Protein AF-A0A833LG66-F1 (afdb_monomer_lite)

Sequence (128 aa):
MLVITLGKAGDRFRSSLDRRSAGKLVGIYQAGAGNDVMRLGSERIALADAGPGRDLVVGGPLKDAINGGPGKDRLEGGLGNDGIDALDGVSDLVLCGPDR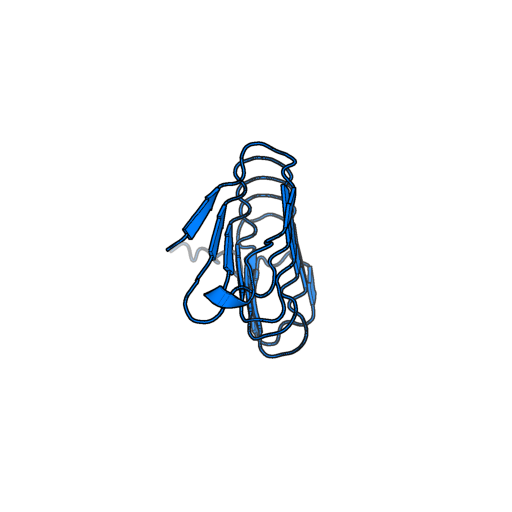DRARVDPKDRVRGCERVVRHRRGRVLSQ

pLDDT: mean 80.03, std 17.74, range [44.41, 97.75]

Radius of gyration: 14.9 Å; chains: 1; bounding box: 44×32×40 Å

Secondary structure (DSSP, 8-state):
-EEEE--SSS-EEE----GGGTTT--EEEE--SSS-EEE--S-S-EEEE--SBS-EEE--SS--EEE--SBS-EEE--SSS-EEEE-SSS--EEE--SSS-EEEE-TT-EEES-SEEEE---------

Structure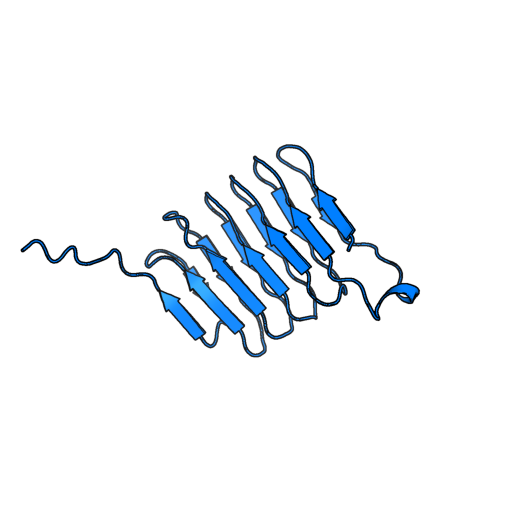 (mmCIF, N/CA/C/O backbone):
data_AF-A0A833LG66-F1
#
_entry.id   AF-A0A833LG66-F1
#
loop_
_atom_site.group_PDB
_atom_site.id
_atom_site.type_symbol
_atom_site.label_atom_id
_atom_site.label_alt_id
_atom_site.label_com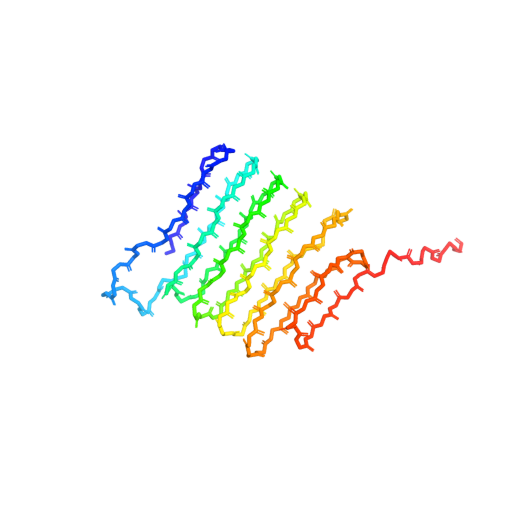p_id
_atom_site.label_asym_id
_atom_site.label_entity_id
_atom_site.label_seq_id
_atom_site.pdbx_PDB_ins_code
_atom_site.Cartn_x
_atom_site.Cartn_y
_atom_site.Cartn_z
_atom_site.occupancy
_atom_site.B_iso_or_equiv
_atom_site.auth_seq_id
_atom_site.auth_comp_id
_atom_site.auth_asym_id
_atom_site.auth_atom_id
_atom_site.pdbx_PDB_model_num
ATOM 1 N N . MET A 1 1 ? 19.730 -6.487 1.562 1.00 51.06 1 MET A N 1
ATOM 2 C CA . MET A 1 1 ? 18.430 -6.007 2.066 1.00 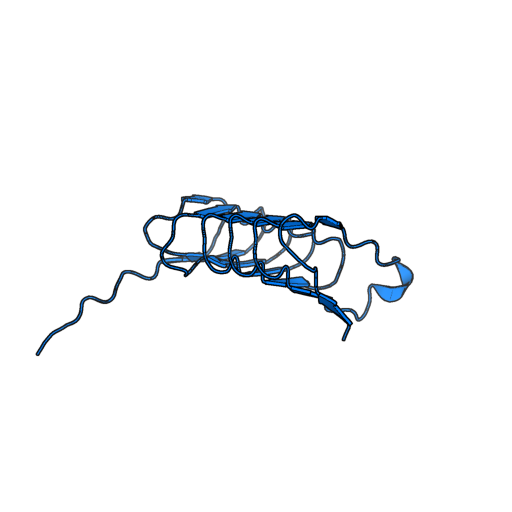51.06 1 MET A CA 1
ATOM 3 C C . MET A 1 1 ? 18.589 -4.518 2.276 1.00 51.06 1 MET A C 1
ATOM 5 O O . MET A 1 1 ? 19.489 -4.147 3.018 1.00 51.06 1 MET A O 1
ATOM 9 N N . LEU A 1 2 ? 17.842 -3.695 1.543 1.00 53.56 2 LEU A N 1
ATOM 10 C CA . LEU A 1 2 ? 17.900 -2.238 1.652 1.00 53.56 2 LEU A CA 1
ATOM 11 C C . LEU A 1 2 ? 16.583 -1.784 2.283 1.00 53.56 2 LEU A C 1
ATOM 13 O O . LEU A 1 2 ? 15.524 -1.998 1.697 1.00 53.56 2 LEU A O 1
ATOM 17 N N . VAL A 1 3 ? 16.659 -1.225 3.489 1.00 56.59 3 VAL A N 1
ATOM 18 C CA . VAL A 1 3 ? 15.516 -0.594 4.156 1.00 56.59 3 VAL A CA 1
ATOM 19 C C . VAL A 1 3 ? 15.638 0.902 3.915 1.00 56.59 3 VAL A C 1
ATOM 21 O O . VAL A 1 3 ? 16.675 1.493 4.214 1.00 56.59 3 VAL A O 1
ATOM 24 N N . ILE A 1 4 ? 14.608 1.493 3.327 1.00 64.06 4 ILE A N 1
ATOM 25 C CA . ILE A 1 4 ? 14.505 2.921 3.068 1.00 64.06 4 ILE A CA 1
ATOM 26 C C . ILE A 1 4 ? 13.445 3.460 4.020 1.00 64.06 4 ILE A C 1
ATOM 28 O O . ILE A 1 4 ? 12.246 3.286 3.814 1.00 64.06 4 ILE A O 1
ATOM 32 N N . THR A 1 5 ? 13.913 4.093 5.087 1.00 62.28 5 THR A N 1
ATOM 33 C CA . THR A 1 5 ? 13.066 4.807 6.040 1.00 62.28 5 THR A CA 1
ATOM 34 C C . THR A 1 5 ? 12.882 6.233 5.536 1.00 62.28 5 THR A C 1
ATOM 36 O O . THR A 1 5 ? 13.864 6.945 5.316 1.00 62.28 5 THR A O 1
ATOM 39 N N . LEU A 1 6 ? 11.635 6.631 5.320 1.00 61.72 6 LEU A N 1
ATOM 40 C CA . LEU A 1 6 ? 11.248 8.020 5.111 1.00 61.72 6 LEU A CA 1
ATOM 41 C C . LEU A 1 6 ? 11.001 8.623 6.501 1.00 61.72 6 LEU A C 1
ATOM 43 O O . LEU A 1 6 ? 10.691 7.908 7.452 1.00 61.72 6 LEU A O 1
ATOM 47 N N . GLY A 1 7 ? 11.327 9.898 6.653 1.00 52.25 7 GLY A N 1
ATOM 48 C CA . GLY A 1 7 ? 11.361 10.614 7.918 1.00 52.25 7 GLY A CA 1
ATOM 49 C C . GLY A 1 7 ? 9.973 11.030 8.407 1.00 52.25 7 GLY A C 1
ATOM 50 O O . GLY A 1 7 ? 9.162 10.196 8.774 1.00 52.25 7 GLY A O 1
ATOM 51 N N . LYS A 1 8 ? 9.749 12.334 8.590 1.00 49.56 8 LYS A N 1
ATOM 52 C CA . LYS A 1 8 ? 8.511 12.865 9.191 1.00 49.56 8 LYS A CA 1
ATOM 53 C C . LYS A 1 8 ? 7.506 13.232 8.099 1.00 49.56 8 LYS A C 1
ATOM 55 O O . LYS A 1 8 ? 7.918 13.680 7.039 1.00 49.56 8 LYS A O 1
ATOM 60 N N . ALA A 1 9 ? 6.226 13.212 8.469 1.00 44.41 9 ALA A N 1
ATOM 61 C CA . ALA A 1 9 ? 5.065 13.798 7.800 1.00 44.41 9 ALA A CA 1
ATOM 62 C C . ALA A 1 9 ? 5.339 14.675 6.564 1.00 44.41 9 ALA A C 1
ATOM 64 O O . ALA A 1 9 ? 5.771 15.827 6.690 1.00 44.41 9 ALA A O 1
ATOM 65 N N . GLY A 1 10 ? 4.940 14.181 5.393 1.00 53.44 10 GLY A N 1
ATOM 66 C CA . GLY A 1 10 ? 4.981 14.917 4.128 1.00 53.44 10 GLY A CA 1
ATOM 67 C C . GLY A 1 10 ? 6.106 14.485 3.193 1.00 53.44 10 GLY A C 1
ATOM 68 O O . GLY A 1 10 ? 6.363 15.174 2.195 1.00 53.44 10 GLY A O 1
ATOM 69 N N . ASP A 1 11 ? 6.764 13.365 3.484 1.00 62.41 11 ASP A N 1
ATOM 70 C CA . ASP A 1 11 ? 7.884 12.893 2.690 1.00 62.41 11 ASP A CA 1
ATOM 71 C C . ASP A 1 11 ? 7.412 12.314 1.351 1.00 62.41 11 ASP A C 1
ATOM 73 O O . ASP A 1 11 ? 6.375 11.657 1.218 1.00 62.41 11 ASP A O 1
ATOM 77 N N . ARG A 1 12 ? 8.184 12.607 0.298 1.00 57.88 12 ARG A N 1
ATOM 78 C CA . ARG A 1 12 ? 7.937 12.107 -1.058 1.00 57.88 12 ARG A CA 1
ATOM 79 C C . ARG A 1 12 ? 9.040 11.149 -1.439 1.00 57.88 12 ARG A C 1
ATOM 81 O O . ARG A 1 12 ? 10.150 11.580 -1.750 1.00 57.88 12 ARG A O 1
ATOM 88 N N . PHE A 1 13 ? 8.711 9.870 -1.519 1.00 64.31 13 PHE A N 1
ATOM 89 C CA . PHE A 1 13 ? 9.648 8.878 -2.012 1.00 64.31 13 PHE A CA 1
ATOM 90 C C . PHE A 1 13 ? 9.371 8.503 -3.466 1.00 64.31 13 PHE A C 1
ATOM 92 O O . PHE A 1 13 ? 8.242 8.197 -3.849 1.00 64.31 13 PHE A O 1
ATOM 99 N N . ARG A 1 14 ? 10.429 8.523 -4.280 1.00 55.66 14 ARG A N 1
ATOM 100 C CA . ARG A 1 14 ? 10.470 7.940 -5.623 1.00 55.66 14 ARG A CA 1
ATOM 101 C C . ARG A 1 14 ? 11.689 7.030 -5.683 1.00 55.66 14 ARG A C 1
ATOM 103 O O . ARG A 1 14 ? 12.812 7.525 -5.606 1.00 55.66 14 ARG A O 1
ATOM 110 N N . SER A 1 15 ? 11.497 5.722 -5.832 1.00 55.09 15 SER A N 1
ATOM 111 C CA . SER A 1 15 ? 12.636 4.820 -6.033 1.00 55.09 15 SER A CA 1
ATOM 112 C C . SER A 1 15 ? 13.325 5.139 -7.364 1.00 55.09 15 SER A C 1
ATOM 114 O O . SER A 1 15 ? 12.689 5.086 -8.416 1.00 55.09 15 SER A O 1
ATOM 116 N N . SER A 1 16 ? 14.622 5.445 -7.315 1.00 50.41 16 SER A N 1
ATOM 117 C CA . SER A 1 16 ? 15.486 5.697 -8.481 1.00 50.41 16 SER A CA 1
ATOM 118 C C . SER A 1 16 ? 16.588 4.632 -8.617 1.00 50.41 16 SER A C 1
ATOM 120 O O . SER A 1 16 ? 17.685 4.938 -9.088 1.00 50.41 16 SER A O 1
ATOM 122 N N . LEU A 1 17 ? 16.359 3.397 -8.155 1.00 53.69 17 LEU A N 1
ATOM 123 C CA . LEU A 1 17 ? 17.408 2.381 -8.211 1.00 53.69 17 LEU A CA 1
ATOM 124 C C . LEU A 1 17 ? 17.752 2.029 -9.670 1.00 53.69 17 LEU A C 1
ATOM 126 O O . LEU A 1 17 ? 16.882 1.781 -10.506 1.00 53.69 17 LEU A O 1
ATOM 130 N N . ASP A 1 18 ? 19.050 2.058 -9.970 1.00 46.53 18 ASP A N 1
ATOM 131 C CA . ASP A 1 18 ? 19.603 1.855 -11.306 1.00 46.53 18 ASP A CA 1
ATOM 132 C C . ASP A 1 18 ? 19.366 0.417 -11.806 1.00 46.53 18 ASP A C 1
ATOM 134 O O . ASP A 1 18 ? 19.553 -0.563 -11.073 1.00 46.53 18 ASP A O 1
ATOM 138 N N . ARG A 1 19 ? 19.013 0.284 -13.093 1.00 51.28 19 ARG A N 1
ATOM 139 C CA . ARG A 1 19 ? 18.614 -0.971 -13.773 1.00 51.28 19 ARG A CA 1
ATOM 140 C C . ARG A 1 19 ? 19.646 -2.103 -13.661 1.00 51.28 19 ARG A C 1
ATOM 142 O O . ARG A 1 19 ? 19.327 -3.254 -13.945 1.00 51.28 19 ARG A O 1
ATOM 149 N N . ARG A 1 20 ? 20.878 -1.801 -13.242 1.00 49.03 20 ARG A N 1
ATOM 150 C CA . ARG A 1 20 ? 21.980 -2.759 -13.062 1.00 49.03 20 ARG A CA 1
ATOM 151 C C . ARG A 1 20 ? 21.857 -3.631 -11.804 1.00 49.03 20 ARG A C 1
ATOM 153 O O . ARG A 1 20 ? 22.524 -4.658 -11.735 1.00 49.03 20 ARG A O 1
ATOM 160 N N . SER A 1 21 ? 20.985 -3.279 -10.854 1.00 51.66 21 SER A N 1
ATOM 161 C CA . SER A 1 21 ? 20.768 -4.052 -9.611 1.00 51.66 21 SER A CA 1
ATOM 162 C C . SER A 1 21 ? 19.449 -4.847 -9.584 1.00 51.66 21 SER A C 1
ATOM 164 O O . SER A 1 21 ? 19.147 -5.522 -8.596 1.00 51.66 21 SER A O 1
ATOM 166 N N . ALA A 1 22 ? 18.695 -4.830 -10.691 1.00 48.97 22 ALA A N 1
ATOM 167 C CA . ALA A 1 22 ? 17.319 -5.329 -10.840 1.00 48.97 22 ALA A CA 1
ATOM 168 C C . ALA A 1 22 ? 17.113 -6.851 -10.631 1.00 48.97 22 ALA A C 1
ATOM 170 O O . ALA A 1 22 ? 16.007 -7.367 -10.778 1.00 48.97 22 ALA A O 1
ATOM 171 N N . GLY A 1 23 ? 18.161 -7.600 -10.278 1.00 45.72 23 GLY A N 1
ATOM 172 C CA . GLY A 1 23 ? 18.095 -9.050 -10.085 1.00 45.72 23 GLY A CA 1
ATOM 173 C C . GLY A 1 23 ? 17.872 -9.525 -8.644 1.00 45.72 23 GLY A C 1
ATOM 174 O O . GLY A 1 23 ? 17.555 -10.702 -8.453 1.00 45.72 23 GLY A O 1
ATOM 175 N N . LYS A 1 24 ? 18.066 -8.679 -7.616 1.00 52.28 24 LYS A N 1
ATOM 176 C CA . LYS A 1 24 ? 18.159 -9.174 -6.221 1.00 52.28 24 LYS A CA 1
ATOM 177 C C . LYS A 1 24 ? 17.643 -8.242 -5.115 1.00 52.28 24 LYS A C 1
ATOM 179 O O . LYS A 1 24 ? 17.733 -8.620 -3.947 1.00 52.28 24 LYS A O 1
ATOM 184 N N . LEU A 1 25 ? 17.117 -7.059 -5.423 1.00 53.31 25 LEU A N 1
ATOM 185 C CA . LEU A 1 25 ? 16.677 -6.121 -4.387 1.00 53.31 25 LEU A CA 1
ATOM 186 C C . LEU A 1 25 ? 15.168 -6.214 -4.139 1.00 53.31 25 LEU A C 1
ATOM 188 O O . LEU A 1 25 ? 14.360 -5.958 -5.021 1.00 53.31 25 LEU A O 1
ATOM 192 N N . VAL A 1 26 ? 14.843 -6.638 -2.915 1.00 66.31 26 VAL A N 1
ATOM 193 C CA . VAL A 1 26 ? 13.567 -6.388 -2.236 1.00 66.31 26 VAL A CA 1
ATOM 194 C C . VAL A 1 26 ? 13.773 -5.079 -1.477 1.00 66.31 26 VAL A C 1
ATOM 196 O O . VAL A 1 26 ? 14.659 -5.013 -0.614 1.00 66.31 26 VAL A O 1
ATOM 199 N N . GLY A 1 27 ? 13.029 -4.038 -1.845 1.00 68.31 27 GLY A N 1
ATOM 200 C CA . GLY A 1 27 ? 13.013 -2.765 -1.125 1.00 68.31 27 GLY A CA 1
ATOM 201 C C . GLY A 1 27 ? 12.007 -2.835 0.019 1.00 68.31 27 GLY A C 1
ATOM 202 O O . GLY A 1 27 ? 10.885 -3.289 -0.185 1.00 68.31 27 GLY A O 1
ATOM 203 N N . ILE A 1 28 ? 12.401 -2.424 1.222 1.00 76.25 28 ILE A N 1
ATOM 204 C CA . ILE A 1 28 ? 11.462 -2.220 2.333 1.00 76.25 28 ILE A CA 1
ATOM 205 C C . ILE A 1 28 ? 11.347 -0.714 2.550 1.00 76.25 28 ILE A C 1
ATOM 207 O O . ILE A 1 28 ? 12.363 -0.064 2.787 1.00 76.25 28 ILE A O 1
ATOM 211 N N . TYR A 1 29 ? 10.137 -0.178 2.462 1.00 81.31 29 TYR A N 1
ATOM 212 C CA . TYR A 1 29 ? 9.814 1.238 2.585 1.00 81.31 29 TYR A CA 1
ATOM 213 C C . TYR A 1 29 ? 8.964 1.459 3.828 1.00 81.31 29 TYR A C 1
ATOM 215 O O . TYR A 1 29 ? 7.993 0.736 4.038 1.00 81.31 29 TYR A O 1
ATOM 223 N N . GLN A 1 30 ? 9.332 2.441 4.645 1.00 85.00 30 GLN A N 1
ATOM 224 C CA . GLN A 1 30 ? 8.584 2.808 5.849 1.00 85.00 30 GLN A CA 1
ATOM 225 C C . GLN A 1 30 ? 8.438 4.324 5.896 1.00 85.00 30 GLN A C 1
ATOM 227 O O . GLN A 1 30 ? 9.466 4.998 5.935 1.00 85.00 30 GLN A O 1
ATOM 232 N N . ALA A 1 31 ? 7.211 4.852 5.859 1.00 77.81 31 ALA A N 1
ATOM 233 C CA . ALA A 1 31 ? 7.001 6.296 5.741 1.00 77.81 31 ALA A CA 1
ATOM 234 C C . ALA A 1 31 ? 7.058 7.068 7.070 1.00 77.81 31 ALA A C 1
ATOM 236 O O . ALA A 1 31 ? 7.438 8.233 7.073 1.00 77.81 31 ALA A O 1
ATOM 237 N N . GLY A 1 32 ? 6.804 6.402 8.200 1.00 80.44 32 GLY A N 1
ATOM 238 C CA . GLY A 1 32 ? 6.796 7.055 9.508 1.00 80.44 32 GLY A CA 1
ATOM 239 C C . GLY A 1 32 ? 5.414 7.609 9.842 1.00 80.44 32 GLY A C 1
ATOM 240 O O . GLY A 1 32 ? 4.420 7.024 9.450 1.00 80.44 32 GLY A O 1
ATOM 241 N N . ALA A 1 33 ? 5.338 8.663 10.656 1.00 86.38 33 ALA A N 1
ATOM 242 C CA . ALA A 1 33 ? 4.062 9.284 11.013 1.00 86.38 33 ALA A CA 1
ATOM 243 C C . ALA A 1 33 ? 3.812 10.546 10.187 1.00 86.38 33 ALA A C 1
ATOM 245 O O . ALA A 1 33 ? 4.706 11.392 10.079 1.00 86.38 33 ALA A O 1
ATOM 246 N N . GLY A 1 34 ? 2.564 10.743 9.774 1.00 87.50 34 GLY A N 1
ATOM 247 C CA . GLY A 1 34 ? 2.095 11.894 9.023 1.00 87.50 34 GLY A CA 1
ATOM 248 C C . GLY A 1 34 ? 1.477 11.508 7.689 1.00 87.50 34 GLY A C 1
ATOM 249 O O . GLY A 1 34 ? 1.192 10.356 7.446 1.00 87.50 34 GLY A O 1
ATOM 250 N N . ASN A 1 35 ? 1.192 12.504 6.851 1.00 90.75 35 ASN A N 1
ATOM 251 C CA . ASN A 1 35 ? 0.574 12.261 5.549 1.00 90.75 35 ASN A CA 1
ATOM 252 C C . ASN A 1 35 ? 1.668 12.149 4.491 1.00 90.75 35 ASN A C 1
ATOM 254 O O . ASN A 1 35 ? 2.200 13.177 4.054 1.00 90.75 35 ASN A O 1
ATOM 258 N N . ASP A 1 36 ? 1.982 10.940 4.065 1.00 87.50 36 ASP A N 1
ATOM 259 C CA . ASP A 1 36 ? 3.131 10.648 3.228 1.00 87.50 36 ASP A CA 1
ATOM 260 C C . ASP A 1 36 ? 2.737 10.223 1.808 1.00 87.50 36 ASP A C 1
ATOM 262 O O . ASP A 1 36 ? 1.598 9.863 1.491 1.00 87.50 36 ASP A O 1
ATOM 266 N N . VAL A 1 37 ? 3.693 10.347 0.882 1.00 87.88 37 VAL A N 1
ATOM 267 C CA . VAL A 1 37 ? 3.508 9.951 -0.518 1.00 87.88 37 VAL A CA 1
ATOM 268 C C . VAL A 1 37 ? 4.610 8.987 -0.927 1.00 87.88 37 VAL A C 1
ATOM 270 O O . VAL A 1 37 ? 5.751 9.385 -1.188 1.00 87.88 37 VAL A O 1
ATOM 273 N N . MET A 1 38 ? 4.240 7.721 -1.092 1.00 84.88 38 MET A N 1
ATOM 274 C CA . MET A 1 38 ? 5.125 6.666 -1.564 1.00 84.88 38 MET A CA 1
ATOM 275 C C . MET A 1 38 ? 4.821 6.307 -3.015 1.00 84.88 38 MET A C 1
ATOM 277 O O . MET A 1 38 ? 3.702 5.944 -3.366 1.00 84.88 38 MET A O 1
ATOM 281 N N . ARG A 1 39 ? 5.839 6.407 -3.877 1.00 85.00 39 ARG A N 1
ATOM 282 C CA . ARG A 1 39 ? 5.806 5.871 -5.241 1.00 85.00 39 ARG A CA 1
ATOM 283 C C . ARG A 1 39 ? 6.893 4.820 -5.399 1.00 85.00 39 ARG A C 1
ATOM 285 O O . ARG A 1 39 ? 8.081 5.154 -5.479 1.00 85.00 39 ARG A O 1
ATOM 292 N N . LEU A 1 40 ? 6.461 3.569 -5.432 1.00 78.06 40 LEU A N 1
ATOM 293 C CA . LEU A 1 40 ? 7.305 2.405 -5.647 1.00 78.06 40 LEU A CA 1
ATOM 294 C C . LEU A 1 40 ? 7.547 2.274 -7.159 1.00 78.06 40 LEU A C 1
ATOM 296 O O . LEU A 1 40 ? 6.683 2.574 -7.979 1.00 78.06 40 LEU A O 1
ATOM 300 N N . GLY A 1 41 ? 8.774 1.947 -7.544 1.00 71.56 41 GLY A N 1
ATOM 301 C CA . GLY A 1 41 ? 9.192 1.823 -8.939 1.00 71.56 41 GLY A CA 1
ATOM 302 C C . GLY A 1 41 ? 9.438 0.370 -9.319 1.00 71.56 41 GLY A C 1
ATOM 303 O O . GLY A 1 41 ? 8.860 -0.547 -8.758 1.00 71.56 41 GLY A O 1
ATOM 304 N N . SER A 1 42 ? 10.328 0.147 -10.280 1.00 64.00 42 SER A N 1
ATOM 305 C CA . SER A 1 42 ? 10.643 -1.168 -10.858 1.00 64.00 42 SER A CA 1
ATOM 306 C C . SER A 1 42 ? 11.475 -2.108 -9.959 1.00 64.00 42 SER A C 1
ATOM 308 O O . SER A 1 42 ? 12.163 -2.990 -10.475 1.00 64.00 42 SER A O 1
ATOM 310 N N . GLU A 1 43 ? 11.429 -1.938 -8.635 1.00 63.47 43 GLU A N 1
ATOM 311 C CA . GLU A 1 43 ? 12.072 -2.863 -7.695 1.00 63.47 43 GLU A CA 1
ATOM 312 C C . GLU A 1 43 ? 11.315 -4.188 -7.631 1.00 63.47 43 GLU A C 1
ATOM 314 O O . GLU A 1 43 ? 10.090 -4.242 -7.726 1.00 63.47 43 GLU A O 1
ATOM 319 N N . ARG A 1 44 ? 12.047 -5.291 -7.461 1.00 62.84 44 ARG A N 1
ATOM 320 C CA . ARG A 1 44 ? 11.470 -6.635 -7.446 1.00 62.84 44 ARG A CA 1
ATOM 321 C C . ARG A 1 44 ? 10.844 -6.892 -6.073 1.00 62.84 44 ARG A C 1
ATOM 323 O O . ARG A 1 44 ? 11.459 -7.524 -5.219 1.00 62.84 44 ARG A O 1
ATOM 330 N N . ILE A 1 45 ? 9.601 -6.441 -5.924 1.00 59.69 45 ILE A N 1
ATOM 331 C CA . ILE A 1 45 ? 8.762 -6.484 -4.721 1.00 59.69 45 ILE A CA 1
ATOM 332 C C . ILE A 1 45 ? 9.194 -5.461 -3.673 1.00 59.69 45 ILE A C 1
ATOM 334 O O . ILE A 1 45 ? 10.207 -5.625 -2.987 1.00 59.69 45 ILE A O 1
ATOM 338 N N . ALA A 1 46 ? 8.383 -4.416 -3.542 1.00 63.72 46 ALA A N 1
ATOM 339 C CA . ALA A 1 46 ? 8.487 -3.420 -2.498 1.00 63.72 46 ALA A CA 1
ATOM 340 C C . ALA A 1 46 ? 7.522 -3.779 -1.355 1.00 63.72 46 ALA A C 1
ATOM 342 O O . ALA A 1 46 ? 6.309 -3.829 -1.554 1.00 63.72 46 ALA A O 1
ATOM 343 N N . LEU A 1 47 ? 8.048 -4.055 -0.158 1.00 74.12 47 LEU A N 1
ATOM 344 C CA . LEU A 1 47 ? 7.222 -4.006 1.050 1.00 74.12 47 LEU A CA 1
ATOM 345 C C . LEU A 1 47 ? 7.112 -2.537 1.435 1.00 74.12 47 LEU A C 1
ATOM 347 O O . LEU A 1 47 ? 8.133 -1.932 1.746 1.00 74.12 47 LEU A O 1
ATOM 351 N N . ALA A 1 48 ? 5.917 -1.965 1.389 1.00 85.19 48 ALA A N 1
ATOM 352 C CA . ALA A 1 48 ? 5.667 -0.586 1.780 1.00 85.19 48 ALA A CA 1
ATOM 353 C C . ALA A 1 48 ? 4.759 -0.543 3.005 1.00 85.19 48 ALA A C 1
ATOM 355 O O . ALA A 1 48 ? 3.695 -1.154 3.003 1.00 85.19 48 ALA A O 1
ATOM 356 N N . ASP A 1 49 ? 5.187 0.181 4.031 1.00 87.94 49 ASP A N 1
ATOM 357 C CA . ASP A 1 49 ? 4.409 0.489 5.226 1.00 87.94 49 ASP A CA 1
ATOM 358 C C . ASP A 1 49 ? 4.295 2.008 5.343 1.00 87.94 49 ASP A C 1
ATOM 360 O O . ASP A 1 49 ? 5.309 2.695 5.511 1.00 87.94 49 ASP A O 1
ATOM 364 N N . ALA A 1 50 ? 3.085 2.540 5.174 1.00 87.56 50 ALA A N 1
ATOM 365 C CA . ALA A 1 50 ? 2.883 3.984 5.208 1.00 87.56 50 ALA A CA 1
ATOM 366 C C . ALA A 1 50 ? 2.835 4.548 6.631 1.00 87.56 50 ALA A C 1
ATOM 368 O O . ALA A 1 50 ? 3.020 5.743 6.807 1.00 87.56 50 ALA A O 1
ATOM 369 N N . GLY A 1 51 ? 2.733 3.698 7.657 1.00 89.00 51 GLY A N 1
ATOM 370 C CA . GLY A 1 51 ? 2.606 4.174 9.028 1.00 89.00 51 GLY A CA 1
ATOM 371 C C . GLY A 1 51 ? 1.316 4.978 9.238 1.00 89.00 51 GLY A C 1
ATOM 372 O O . GLY A 1 51 ? 0.343 4.761 8.529 1.00 89.00 51 GLY A O 1
ATOM 373 N N . PRO A 1 52 ? 1.225 5.793 10.304 1.00 90.50 52 PRO A N 1
ATOM 374 C CA . PRO A 1 52 ? -0.011 6.502 10.599 1.00 90.50 52 PRO A CA 1
ATOM 375 C C . PRO A 1 52 ? -0.155 7.828 9.847 1.00 90.50 52 PRO A C 1
ATOM 377 O O . PRO A 1 52 ? 0.661 8.727 10.049 1.00 90.50 52 PRO A O 1
ATOM 380 N N . GLY A 1 53 ? -1.294 8.038 9.191 1.00 92.19 53 GLY A N 1
ATOM 381 C CA . GLY A 1 53 ? -1.708 9.325 8.646 1.00 92.19 53 GLY A CA 1
ATOM 382 C C . GLY A 1 53 ? -2.696 9.213 7.492 1.00 92.19 53 GLY A C 1
ATOM 383 O O . GLY A 1 53 ? -3.576 8.369 7.472 1.00 92.19 53 GLY A O 1
ATOM 384 N N . ARG A 1 54 ? -2.698 10.196 6.596 1.00 94.56 54 ARG A N 1
ATOM 385 C CA . ARG A 1 54 ? -3.414 10.100 5.319 1.00 94.56 54 ARG A CA 1
ATOM 386 C C . ARG A 1 54 ? -2.366 9.903 4.249 1.00 94.56 54 ARG A C 1
ATOM 388 O O . ARG A 1 54 ? -1.780 10.884 3.779 1.00 94.56 54 ARG A O 1
ATOM 395 N N . ASP A 1 55 ? -2.207 8.663 3.838 1.00 94.50 55 ASP A N 1
ATOM 396 C CA . ASP A 1 55 ? -1.115 8.276 2.972 1.00 94.50 55 ASP A CA 1
ATOM 397 C C . ASP A 1 55 ? -1.573 8.040 1.537 1.00 94.50 55 ASP A C 1
ATOM 399 O O . ASP A 1 55 ? -2.705 7.642 1.246 1.00 94.50 55 ASP A O 1
ATOM 403 N N . LEU A 1 56 ? -0.678 8.337 0.598 1.00 93.69 56 LEU A N 1
ATOM 404 C CA . LEU A 1 56 ? -0.818 7.960 -0.802 1.00 93.69 56 LEU A CA 1
ATOM 405 C C . LEU A 1 56 ? 0.300 6.991 -1.158 1.00 93.69 56 LEU A C 1
ATOM 407 O O . LEU A 1 56 ? 1.448 7.405 -1.332 1.00 93.69 56 LEU A O 1
ATOM 411 N N . VAL A 1 57 ? -0.055 5.727 -1.356 1.00 91.88 57 VAL A N 1
ATOM 412 C CA . VAL A 1 57 ? 0.874 4.692 -1.812 1.00 91.88 57 VAL A CA 1
ATOM 413 C C . VAL A 1 57 ? 0.511 4.287 -3.230 1.00 91.88 57 VAL A C 1
ATOM 415 O O . VAL A 1 57 ? -0.628 3.926 -3.505 1.00 91.88 57 VAL A O 1
ATOM 418 N N . VAL A 1 58 ? 1.483 4.367 -4.134 1.00 91.19 58 VAL A N 1
ATOM 419 C CA . VAL A 1 58 ? 1.366 3.904 -5.518 1.00 91.19 58 VAL A CA 1
ATOM 420 C C . VAL A 1 58 ? 2.473 2.895 -5.769 1.00 91.19 58 VAL A C 1
ATOM 422 O O . VAL A 1 58 ? 3.654 3.251 -5.705 1.00 91.19 58 VAL A O 1
ATOM 425 N N . GLY A 1 59 ? 2.081 1.654 -6.027 1.00 87.75 59 GLY A N 1
ATOM 426 C CA . GLY A 1 59 ? 2.962 0.565 -6.402 1.00 87.75 59 GLY A CA 1
ATOM 427 C C . GLY A 1 59 ? 3.517 0.696 -7.821 1.00 87.75 59 GLY A C 1
ATOM 428 O O . GLY A 1 59 ? 3.229 1.643 -8.566 1.00 87.75 59 GLY A O 1
ATOM 429 N N . GLY A 1 60 ? 4.403 -0.231 -8.149 1.00 85.69 60 GLY A N 1
ATOM 430 C CA . GLY A 1 60 ? 5.146 -0.309 -9.390 1.00 85.69 60 GLY A CA 1
ATOM 431 C C . GLY A 1 60 ? 4.532 -1.288 -10.398 1.00 85.69 60 GLY A C 1
ATOM 432 O O . GLY A 1 60 ? 3.356 -1.627 -10.341 1.00 85.69 60 GLY A O 1
ATOM 433 N N . PRO A 1 61 ? 5.319 -1.710 -11.405 1.00 84.25 61 PRO A N 1
ATOM 434 C CA . PRO A 1 61 ? 4.880 -2.676 -12.410 1.00 84.25 61 PRO A CA 1
ATOM 435 C C . PRO A 1 61 ? 5.106 -4.145 -12.000 1.00 84.25 61 PRO A C 1
ATOM 437 O O . PRO A 1 61 ? 4.997 -5.044 -12.835 1.00 84.25 61 PRO A O 1
ATOM 440 N N . LEU A 1 62 ? 5.562 -4.383 -10.773 1.00 85.44 62 LEU A N 1
ATOM 441 C CA . LEU A 1 62 ? 5.915 -5.695 -10.246 1.00 85.44 62 LEU A CA 1
ATOM 442 C C . LEU A 1 62 ? 5.080 -5.942 -8.996 1.00 85.44 62 LEU A C 1
ATOM 444 O O . LEU A 1 62 ? 4.653 -5.000 -8.357 1.00 85.44 62 LEU A O 1
ATOM 448 N N . LYS A 1 63 ? 4.933 -7.217 -8.618 1.00 88.44 63 LYS A N 1
ATOM 449 C CA . LYS A 1 63 ? 4.206 -7.617 -7.408 1.00 88.44 63 LYS A CA 1
ATOM 450 C C . LYS A 1 63 ? 4.627 -6.782 -6.196 1.00 88.44 63 LYS A C 1
ATOM 452 O O . LYS A 1 63 ? 5.766 -6.915 -5.757 1.00 88.44 63 LYS A O 1
ATOM 457 N N . ASP A 1 64 ? 3.687 -6.082 -5.586 1.00 89.19 64 ASP A N 1
ATOM 458 C CA . ASP A 1 64 ? 3.920 -5.264 -4.403 1.00 89.19 64 ASP A CA 1
ATOM 459 C C . ASP A 1 64 ? 3.223 -5.809 -3.152 1.00 89.19 64 ASP A C 1
ATOM 461 O O . ASP A 1 64 ? 2.268 -6.592 -3.204 1.00 89.19 64 ASP A O 1
ATOM 465 N N . ALA A 1 65 ? 3.755 -5.431 -1.988 1.00 91.25 65 ALA A N 1
ATOM 466 C CA . ALA A 1 65 ? 3.156 -5.703 -0.688 1.00 91.25 65 ALA A CA 1
ATOM 467 C C . ALA A 1 65 ? 2.962 -4.374 0.050 1.00 91.25 65 ALA A C 1
ATOM 469 O O . ALA A 1 65 ? 3.911 -3.829 0.607 1.00 91.25 65 ALA A O 1
ATOM 470 N N . ILE A 1 66 ? 1.737 -3.856 0.044 1.00 92.31 66 ILE A N 1
ATOM 471 C CA . ILE A 1 66 ? 1.397 -2.526 0.554 1.00 92.31 66 ILE A CA 1
ATOM 472 C C . ILE A 1 66 ? 0.599 -2.660 1.854 1.00 92.31 66 ILE A C 1
ATOM 474 O O . ILE A 1 66 ? -0.413 -3.357 1.892 1.00 92.31 66 ILE A O 1
ATOM 478 N N . ASN A 1 67 ? 1.035 -1.964 2.899 1.00 94.06 67 ASN A N 1
ATOM 479 C CA . ASN A 1 67 ? 0.292 -1.724 4.129 1.00 94.06 67 ASN A CA 1
ATOM 480 C C . ASN A 1 67 ? 0.020 -0.219 4.249 1.00 94.06 67 ASN A C 1
ATOM 482 O O . ASN A 1 67 ? 0.968 0.569 4.283 1.00 94.06 67 ASN A O 1
ATOM 486 N N . GLY A 1 68 ? -1.260 0.156 4.289 1.00 91.56 68 GLY A N 1
ATOM 487 C CA . GLY A 1 68 ? -1.671 1.549 4.486 1.00 91.56 68 GLY A CA 1
ATOM 488 C C . GLY A 1 68 ? -1.325 2.075 5.874 1.00 91.56 68 GLY A C 1
ATOM 489 O O . GLY A 1 68 ? -0.970 3.231 6.004 1.00 91.56 68 GLY A O 1
ATOM 490 N N . GLY A 1 69 ? -1.295 1.202 6.885 1.00 93.69 69 GLY A N 1
ATOM 491 C CA . GLY A 1 69 ? -1.163 1.647 8.266 1.00 93.69 69 GLY A CA 1
ATOM 492 C C . GLY A 1 69 ? -2.433 2.357 8.760 1.00 93.69 69 GLY A C 1
ATOM 493 O O . GLY A 1 69 ? -3.497 2.183 8.174 1.00 93.69 69 GLY A O 1
ATOM 494 N N . PRO A 1 70 ? -2.375 3.040 9.918 1.00 93.50 70 PRO A N 1
ATOM 495 C CA . PRO A 1 70 ? -3.539 3.723 10.470 1.00 93.50 70 PRO A CA 1
ATOM 496 C C . PRO A 1 70 ? -3.853 5.066 9.800 1.00 93.50 70 PRO A C 1
ATOM 498 O O . PRO A 1 70 ? -3.080 6.010 9.919 1.00 93.50 70 PRO A O 1
ATOM 501 N N . GLY A 1 71 ? -5.074 5.245 9.316 1.00 95.12 71 GLY A N 1
ATOM 502 C CA . GLY A 1 71 ? -5.639 6.528 8.934 1.00 95.12 71 GLY A CA 1
ATOM 503 C C . GLY A 1 71 ? -6.408 6.464 7.621 1.00 95.12 71 GLY A C 1
ATOM 504 O O . GLY A 1 71 ? -7.105 5.502 7.372 1.00 95.12 71 GLY A O 1
ATOM 505 N N . LYS A 1 72 ? -6.499 7.569 6.872 1.00 96.56 72 LYS A N 1
ATOM 506 C CA . LYS A 1 72 ? -7.384 7.619 5.684 1.00 96.56 72 LYS A CA 1
ATOM 507 C C . LYS A 1 72 ? -6.549 7.561 4.428 1.00 96.56 72 LYS A C 1
ATOM 509 O O . LYS A 1 72 ? -6.190 8.629 3.921 1.00 96.56 72 LYS A O 1
ATOM 514 N N . ASP A 1 73 ? -6.375 6.372 3.885 1.00 97.19 73 ASP A N 1
ATOM 515 C CA . ASP A 1 73 ? -5.348 6.110 2.892 1.00 97.19 73 ASP A CA 1
ATOM 516 C C . ASP A 1 73 ? -5.896 5.928 1.483 1.00 97.19 73 ASP A C 1
ATOM 518 O O . ASP A 1 73 ? -7.070 5.623 1.225 1.00 97.19 73 ASP A O 1
ATOM 522 N N . ARG A 1 74 ? -5.000 6.148 0.525 1.00 97.38 74 ARG A N 1
ATOM 523 C CA . ARG A 1 74 ? -5.198 5.823 -0.879 1.00 97.38 74 ARG A CA 1
ATOM 524 C C . ARG A 1 74 ? -4.076 4.902 -1.330 1.00 97.38 74 ARG A C 1
ATOM 526 O O . ARG A 1 74 ? -2.936 5.337 -1.473 1.00 97.38 74 ARG A O 1
ATOM 533 N N . LEU A 1 75 ? -4.435 3.652 -1.593 1.00 96.56 75 LEU A N 1
ATOM 534 C CA . LEU A 1 75 ? -3.512 2.579 -1.938 1.00 96.56 75 LEU A CA 1
ATOM 535 C C . LEU A 1 75 ? -3.776 2.132 -3.377 1.00 96.56 75 LEU A C 1
ATOM 537 O O . LEU A 1 75 ? -4.883 1.701 -3.706 1.00 96.56 75 LEU A O 1
ATOM 541 N N . GLU A 1 76 ? -2.767 2.255 -4.231 1.00 95.44 76 GLU A N 1
ATOM 542 C CA . GLU A 1 76 ? -2.795 1.837 -5.631 1.00 95.44 76 GLU A CA 1
ATOM 543 C C . GLU A 1 76 ? -1.740 0.744 -5.839 1.00 95.44 76 GLU A C 1
ATOM 545 O O . GLU A 1 76 ? -0.566 1.011 -5.599 1.00 95.44 76 GLU A O 1
ATOM 550 N N . GLY A 1 77 ? -2.144 -0.469 -6.232 1.00 91.00 77 GLY A N 1
ATOM 551 C CA . GLY A 1 77 ? -1.242 -1.618 -6.414 1.00 91.00 77 GLY A CA 1
ATOM 552 C C . GLY A 1 77 ? -0.344 -1.473 -7.641 1.00 91.00 77 GLY A C 1
ATOM 553 O O . GLY A 1 77 ? 0.868 -1.566 -7.522 1.00 91.00 77 GLY A O 1
ATOM 554 N N . GLY A 1 78 ? -0.910 -1.073 -8.779 1.00 90.75 78 GLY A N 1
ATOM 555 C CA . GLY A 1 78 ? -0.136 -0.878 -10.006 1.00 90.75 78 GLY A CA 1
ATOM 556 C C . GLY A 1 78 ? -0.327 -2.045 -10.964 1.00 90.75 78 GLY A C 1
ATOM 557 O O . GLY A 1 78 ? -1.464 -2.432 -11.194 1.00 90.75 78 GLY A O 1
ATOM 558 N N . LEU A 1 79 ? 0.741 -2.518 -11.613 1.00 89.50 79 LEU A N 1
ATOM 559 C CA . LEU A 1 79 ? 0.694 -3.761 -12.402 1.00 89.50 79 LEU A CA 1
ATOM 560 C C . LEU A 1 79 ? 1.370 -4.874 -11.603 1.00 89.50 79 LEU A C 1
ATOM 562 O O . LEU A 1 79 ? 2.320 -4.614 -10.870 1.00 89.50 79 LEU A O 1
ATOM 566 N N . GLY A 1 80 ? 1.022 -6.125 -11.891 1.00 89.31 80 GLY A N 1
ATOM 567 C CA . GLY A 1 80 ? 1.566 -7.272 -11.176 1.00 89.31 80 GLY A CA 1
ATOM 568 C C . GLY A 1 80 ? 0.608 -7.794 -10.111 1.00 89.31 80 GLY A C 1
ATOM 569 O O . GLY A 1 80 ? -0.492 -7.309 -9.943 1.00 89.31 80 GLY A O 1
ATOM 570 N N . ASN A 1 81 ? 0.999 -8.884 -9.448 1.00 92.88 81 ASN A N 1
ATOM 571 C CA . ASN A 1 81 ? 0.108 -9.591 -8.523 1.00 92.88 81 ASN A CA 1
ATOM 572 C C . ASN A 1 81 ? 0.282 -9.077 -7.094 1.00 92.88 81 ASN A C 1
ATOM 574 O O . ASN A 1 81 ? 1.120 -9.614 -6.354 1.00 92.88 81 ASN A O 1
ATOM 578 N N . ASP A 1 82 ? -0.530 -8.112 -6.699 1.00 93.19 82 ASP A N 1
ATOM 579 C CA . ASP A 1 82 ? -0.311 -7.309 -5.505 1.00 93.19 82 ASP A CA 1
ATOM 580 C C . ASP A 1 82 ? -1.006 -7.856 -4.256 1.00 93.19 82 ASP A C 1
ATOM 582 O O . ASP A 1 82 ? -2.005 -8.588 -4.289 1.00 93.19 82 ASP A O 1
ATOM 586 N N . GLY A 1 83 ? -0.438 -7.514 -3.101 1.00 94.38 83 GLY A N 1
ATOM 587 C CA . GLY A 1 83 ? -1.020 -7.749 -1.788 1.00 94.38 83 GLY A CA 1
ATOM 588 C C . GLY A 1 83 ? -1.190 -6.436 -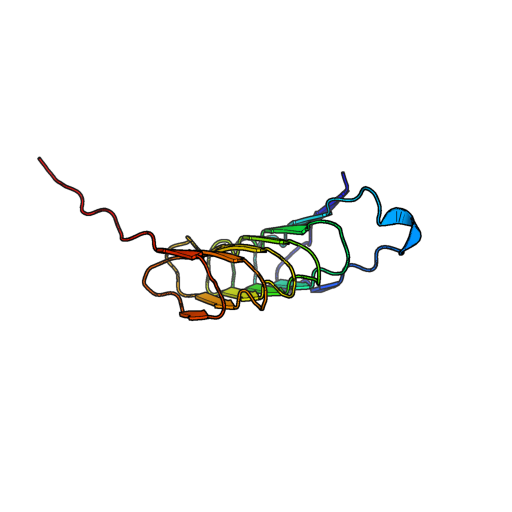1.040 1.00 94.38 83 GLY A C 1
ATOM 589 O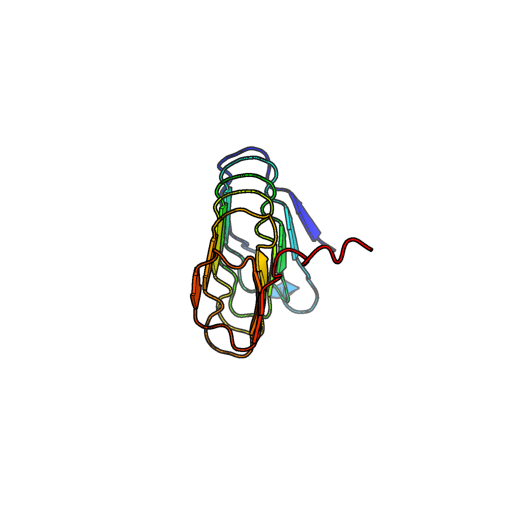 O . GLY A 1 83 ? -0.194 -5.825 -0.671 1.00 94.38 83 GLY A O 1
ATOM 590 N N . ILE A 1 84 ? -2.432 -6.041 -0.768 1.00 95.31 84 ILE A N 1
ATOM 591 C CA . ILE A 1 84 ? -2.757 -4.785 -0.082 1.00 95.31 84 ILE A CA 1
ATOM 592 C C . ILE A 1 84 ? -3.438 -5.078 1.261 1.00 95.31 84 ILE A C 1
ATOM 594 O O . ILE A 1 84 ? -4.346 -5.914 1.331 1.00 95.31 84 ILE A O 1
ATOM 598 N N . ASP A 1 85 ? -3.003 -4.404 2.324 1.00 96.06 85 ASP A N 1
ATOM 599 C CA . ASP A 1 85 ? -3.638 -4.408 3.643 1.00 96.06 85 ASP A CA 1
ATOM 600 C C . ASP A 1 85 ? -4.066 -2.991 4.045 1.00 96.06 85 ASP A C 1
ATOM 602 O O . ASP A 1 85 ? -3.242 -2.079 4.105 1.00 96.06 85 ASP A O 1
ATOM 606 N N . ALA A 1 86 ? -5.364 -2.842 4.293 1.00 95.25 86 ALA A N 1
ATOM 607 C CA . ALA A 1 86 ? -6.042 -1.640 4.774 1.00 95.25 86 ALA A CA 1
ATOM 608 C C . ALA A 1 86 ? -6.992 -2.028 5.925 1.00 95.25 86 ALA A C 1
ATOM 610 O O . ALA A 1 86 ? -8.181 -1.736 5.908 1.00 95.25 86 ALA A O 1
ATOM 611 N N . LEU A 1 87 ? -6.506 -2.855 6.860 1.00 93.44 87 LEU A N 1
ATOM 612 C CA . LEU A 1 87 ? -7.249 -3.283 8.050 1.00 93.44 87 LEU A CA 1
ATOM 613 C C . LEU A 1 87 ? -6.833 -2.473 9.273 1.00 93.44 87 LEU A C 1
ATOM 615 O O . LEU A 1 87 ? -6.148 -2.976 10.168 1.00 93.44 87 LEU A O 1
ATOM 619 N N . ASP A 1 88 ? -7.268 -1.227 9.332 1.00 93.44 88 ASP A N 1
ATOM 620 C CA . ASP A 1 88 ? -6.948 -0.314 10.428 1.00 93.44 88 ASP A CA 1
ATOM 621 C C . ASP A 1 88 ? -8.206 0.218 11.142 1.00 93.44 88 ASP A C 1
ATOM 623 O O . ASP A 1 88 ? -8.140 0.914 12.161 1.00 93.44 88 ASP A O 1
ATOM 627 N N . GLY A 1 89 ? -9.387 -0.153 10.650 1.00 92.38 89 GLY A N 1
ATOM 628 C CA . GLY A 1 89 ? -10.652 0.326 11.157 1.00 92.38 89 GLY A CA 1
ATOM 629 C C . GLY A 1 89 ? -10.927 1.781 10.797 1.00 92.38 89 GLY A C 1
ATOM 630 O O . GLY A 1 89 ? -11.743 2.398 11.495 1.00 92.38 89 GLY A O 1
ATOM 631 N N . VAL A 1 90 ? -10.345 2.330 9.730 1.00 94.69 90 VAL A N 1
ATOM 632 C CA . VAL A 1 90 ? -10.636 3.643 9.133 1.00 94.69 90 VAL A CA 1
ATOM 633 C C . VAL A 1 90 ? -11.243 3.414 7.737 1.00 94.69 90 VAL A C 1
ATOM 635 O O . VAL A 1 90 ? -12.011 2.474 7.600 1.00 94.69 90 VAL A O 1
ATOM 638 N N . SER A 1 91 ? -11.235 4.375 6.820 1.00 96.00 91 SER A N 1
ATOM 639 C CA . SER A 1 91 ? -11.980 4.280 5.561 1.00 96.00 91 SER A CA 1
ATOM 640 C C . SER A 1 91 ? -11.057 4.671 4.438 1.00 96.00 91 SER A C 1
ATOM 642 O O . SER A 1 91 ? -10.731 5.857 4.303 1.00 96.00 91 SER A O 1
ATOM 644 N N . ASP A 1 92 ? -10.758 3.679 3.612 1.00 96.94 92 ASP A N 1
ATOM 645 C CA . ASP A 1 92 ? -9.690 3.776 2.631 1.00 96.94 92 ASP A CA 1
ATOM 646 C C . ASP A 1 92 ? -10.193 3.614 1.205 1.00 96.94 92 ASP A C 1
ATOM 648 O O . ASP A 1 92 ? -11.301 3.129 0.922 1.00 96.94 92 ASP A O 1
ATOM 652 N N . LEU A 1 93 ? -9.357 4.066 0.274 1.00 97.75 93 LEU A N 1
ATOM 653 C CA . LEU A 1 93 ? -9.515 3.814 -1.147 1.00 97.75 93 LEU A CA 1
ATOM 654 C C . LEU A 1 93 ? -8.429 2.843 -1.603 1.00 97.75 93 LEU A C 1
ATOM 656 O O . LEU A 1 93 ? -7.262 3.212 -1.676 1.00 97.75 93 LEU A O 1
ATOM 660 N N . VAL A 1 94 ? -8.841 1.639 -1.992 1.00 97.56 94 VAL A N 1
ATOM 661 C CA . VAL A 1 94 ? -7.950 0.593 -2.498 1.00 97.56 94 VAL A CA 1
ATOM 662 C C . VAL A 1 94 ? -8.236 0.345 -3.976 1.00 97.56 94 VAL A C 1
ATOM 664 O O . VAL A 1 94 ? -9.348 -0.034 -4.359 1.00 97.56 94 VAL A O 1
ATOM 667 N N . LEU A 1 95 ? -7.229 0.564 -4.814 1.00 97.44 95 LEU A N 1
ATOM 668 C CA . LEU A 1 95 ? -7.250 0.304 -6.250 1.00 97.44 95 LEU A CA 1
ATOM 669 C C . LEU A 1 95 ? -6.146 -0.713 -6.546 1.00 97.44 95 LEU A C 1
ATOM 671 O O . LEU A 1 95 ? -4.990 -0.320 -6.592 1.00 97.44 95 LEU A O 1
ATOM 675 N N . CYS A 1 96 ? -6.462 -2.000 -6.707 1.00 94.62 96 CYS A N 1
ATOM 676 C CA . CYS A 1 96 ? -5.386 -2.978 -6.897 1.00 94.62 96 CYS A CA 1
ATOM 677 C C . CYS A 1 96 ? -4.716 -2.806 -8.267 1.00 94.62 96 CYS A C 1
ATOM 679 O O . CYS A 1 96 ? -3.581 -2.357 -8.324 1.00 94.62 96 CYS A O 1
ATOM 681 N N . GLY A 1 97 ? -5.464 -2.954 -9.355 1.00 93.25 97 GLY A N 1
ATOM 682 C CA . GLY A 1 97 ? -4.905 -2.746 -10.684 1.00 93.25 97 GLY A CA 1
ATOM 683 C C . GLY A 1 97 ? -5.468 -3.764 -11.660 1.00 93.25 97 GLY A C 1
ATOM 684 O O . GLY A 1 97 ? -6.536 -4.325 -11.412 1.00 93.25 97 GLY A O 1
ATOM 685 N N . PRO A 1 98 ? -4.846 -3.929 -12.831 1.00 88.25 98 PRO A N 1
ATOM 686 C CA . PRO A 1 98 ? -4.932 -5.169 -13.584 1.00 88.25 98 PRO A CA 1
ATOM 687 C C . PRO A 1 98 ? -4.026 -6.248 -12.962 1.00 88.25 98 PRO A C 1
ATOM 689 O O . PRO A 1 98 ? -3.080 -5.922 -12.264 1.00 88.25 98 PRO A O 1
ATOM 692 N N . ASP A 1 99 ? -4.252 -7.502 -13.358 1.00 94.00 99 ASP A N 1
ATOM 693 C CA . ASP A 1 99 ? -3.582 -8.728 -12.889 1.00 94.00 99 ASP A CA 1
ATOM 694 C C . ASP A 1 99 ? -4.295 -9.401 -11.711 1.00 94.00 99 ASP A C 1
ATOM 696 O O . ASP A 1 99 ? -5.522 -9.425 -11.697 1.00 94.00 99 ASP A O 1
ATOM 700 N N . ARG A 1 100 ? -3.588 -10.159 -10.862 1.00 94.88 100 ARG A N 1
ATOM 701 C CA . ARG A 1 100 ? -4.213 -11.004 -9.838 1.00 94.88 100 ARG A CA 1
ATOM 702 C C . ARG A 1 100 ? -3.822 -10.547 -8.446 1.00 94.88 100 ARG A C 1
ATOM 704 O O . ARG A 1 100 ? -2.870 -11.061 -7.846 1.00 94.88 100 ARG A O 1
ATOM 711 N N . ASP A 1 101 ? -4.715 -9.766 -7.875 1.00 95.69 101 ASP A N 1
ATOM 712 C CA . ASP A 1 101 ? -4.487 -9.027 -6.657 1.00 95.69 101 ASP A CA 1
ATOM 713 C C . ASP A 1 101 ? -5.304 -9.541 -5.487 1.00 95.69 101 ASP A C 1
ATOM 715 O O . ASP A 1 101 ? -6.355 -10.199 -5.596 1.00 95.69 101 ASP A O 1
ATOM 719 N N . ARG A 1 102 ? -4.784 -9.246 -4.300 1.00 96.19 102 ARG A N 1
ATOM 720 C CA . ARG A 1 102 ? -5.418 -9.588 -3.036 1.00 96.19 102 ARG A CA 1
ATOM 721 C C . ARG A 1 102 ? -5.442 -8.378 -2.128 1.00 96.19 102 ARG A C 1
ATOM 723 O O . ARG A 1 102 ? -4.398 -7.815 -1.833 1.00 96.19 102 ARG A O 1
ATOM 730 N N . ALA A 1 103 ? -6.617 -8.068 -1.596 1.00 96.56 103 ALA A N 1
ATOM 731 C CA . ALA A 1 103 ? -6.784 -7.003 -0.618 1.00 96.56 103 ALA A CA 1
ATOM 732 C C . ALA A 1 103 ? -7.418 -7.535 0.672 1.00 96.56 103 ALA A C 1
ATOM 734 O O . ALA A 1 103 ? -8.421 -8.259 0.632 1.00 96.56 103 ALA A O 1
ATOM 735 N N . ARG A 1 104 ? -6.840 -7.174 1.817 1.00 96.50 104 ARG A N 1
ATOM 736 C CA . ARG A 1 104 ? -7.480 -7.246 3.133 1.00 96.50 104 ARG A CA 1
ATOM 737 C C . ARG A 1 104 ? -7.959 -5.850 3.494 1.00 96.50 104 ARG A C 1
ATOM 739 O O . ARG A 1 104 ? -7.166 -4.922 3.456 1.00 96.50 104 ARG A O 1
ATOM 746 N N . VAL A 1 105 ? -9.250 -5.714 3.769 1.00 95.81 105 VAL A N 1
ATOM 747 C CA . VAL A 1 105 ? -9.890 -4.400 3.920 1.00 95.81 105 VAL A CA 1
ATOM 748 C C . VAL A 1 105 ? -11.003 -4.447 4.955 1.00 95.81 105 VAL A C 1
ATOM 750 O O . VAL A 1 105 ? -11.612 -5.501 5.204 1.00 95.81 105 VAL A O 1
ATOM 753 N N . ASP A 1 106 ? -11.328 -3.293 5.504 1.00 94.44 106 ASP A N 1
ATOM 754 C CA . ASP A 1 106 ? -12.489 -3.091 6.337 1.00 94.44 106 ASP A CA 1
ATOM 755 C C . ASP A 1 106 ? -13.795 -3.049 5.519 1.00 94.44 106 ASP A C 1
ATOM 757 O O . ASP A 1 106 ? -13.825 -2.765 4.316 1.00 94.44 106 ASP A O 1
ATOM 761 N N . PRO A 1 107 ? -14.956 -3.323 6.149 1.00 93.31 107 PRO A N 1
ATOM 762 C CA . PRO A 1 107 ? -16.248 -3.290 5.460 1.00 93.31 107 PRO A CA 1
ATOM 763 C C . PRO A 1 107 ? -16.621 -1.926 4.865 1.00 93.31 107 PRO A C 1
ATOM 765 O O . PRO A 1 107 ? -17.502 -1.863 4.009 1.00 93.31 107 PRO A O 1
ATOM 768 N N . LYS A 1 108 ? -15.999 -0.850 5.349 1.00 94.56 108 LYS A N 1
ATOM 769 C CA . LYS A 1 108 ? -16.257 0.535 4.937 1.00 94.56 108 LYS A CA 1
ATOM 770 C C . LYS A 1 108 ? -15.310 1.038 3.848 1.00 94.56 108 LYS A C 1
ATOM 772 O O . LYS A 1 108 ? -15.496 2.161 3.379 1.00 94.56 108 LYS A O 1
ATOM 777 N N . ASP A 1 109 ? -14.361 0.218 3.413 1.00 95.94 109 ASP A N 1
ATOM 778 C CA . ASP A 1 109 ? -13.404 0.626 2.394 1.00 95.94 109 ASP A CA 1
ATOM 779 C C . ASP A 1 109 ? -13.983 0.532 0.998 1.00 95.94 109 ASP A C 1
ATOM 781 O O . ASP A 1 109 ? -14.817 -0.321 0.656 1.00 95.94 109 ASP A O 1
ATOM 785 N N . ARG A 1 110 ? -13.493 1.428 0.150 1.00 97.25 110 ARG A N 1
ATOM 786 C CA . ARG A 1 110 ? -13.840 1.472 -1.261 1.00 97.25 110 ARG A CA 1
ATOM 787 C C . ARG A 1 110 ? -12.761 0.737 -2.031 1.00 97.25 110 ARG A C 1
ATOM 789 O O . ARG A 1 110 ? -11.669 1.253 -2.217 1.00 97.25 110 ARG A O 1
ATOM 796 N N . VAL A 1 111 ? -13.108 -0.447 -2.522 1.00 96.88 111 VAL A N 1
ATOM 797 C CA . VAL A 1 111 ? -12.169 -1.337 -3.214 1.00 96.88 111 VAL A CA 1
ATOM 798 C C . VAL A 1 111 ? -12.560 -1.513 -4.672 1.00 96.88 111 VAL A C 1
ATOM 800 O O . VAL A 1 111 ? -13.737 -1.748 -4.967 1.00 96.88 111 VAL A O 1
ATOM 803 N N . ARG A 1 112 ? -11.589 -1.418 -5.585 1.00 96.81 112 ARG A N 1
ATOM 804 C CA . ARG A 1 112 ? -11.772 -1.655 -7.025 1.00 96.81 112 ARG A CA 1
ATOM 805 C C . ARG A 1 112 ? -10.588 -2.409 -7.622 1.00 96.81 112 ARG A C 1
ATOM 807 O O . ARG A 1 112 ? -9.462 -2.225 -7.181 1.00 96.81 112 ARG A O 1
ATOM 814 N N . GLY A 1 113 ? -10.871 -3.206 -8.653 1.00 92.56 113 GLY A N 1
ATOM 815 C CA . GLY A 1 113 ? -9.842 -3.908 -9.427 1.00 92.56 113 GLY A CA 1
ATOM 816 C C . GLY A 1 113 ? -9.107 -4.999 -8.655 1.00 92.56 113 GLY A C 1
ATOM 817 O O . GLY A 1 113 ? -8.015 -5.336 -9.043 1.00 92.56 113 GLY A O 1
ATOM 818 N N . CYS A 1 114 ? -9.663 -5.502 -7.548 1.00 94.31 114 CYS A N 1
ATOM 819 C CA . CYS A 1 114 ? -9.044 -6.575 -6.774 1.00 94.31 114 CYS A CA 1
ATOM 820 C C . CYS A 1 114 ? -9.818 -7.881 -6.981 1.00 94.31 114 CYS A C 1
ATOM 822 O O . CYS A 1 114 ? -11.018 -7.947 -6.692 1.00 94.31 114 CYS A O 1
ATOM 824 N N . GLU A 1 115 ? -9.133 -8.940 -7.395 1.00 96.56 115 GLU A N 1
ATOM 825 C CA . GLU A 1 115 ? -9.718 -10.246 -7.725 1.00 96.56 115 GLU A CA 1
ATOM 826 C C . GLU A 1 115 ? -10.122 -11.003 -6.461 1.00 96.56 115 GLU A C 1
ATOM 828 O O . GLU A 1 115 ? -11.090 -11.769 -6.455 1.00 96.56 115 GLU A O 1
ATOM 833 N N . ARG A 1 116 ? -9.377 -10.811 -5.365 1.00 94.50 116 ARG A N 1
ATOM 834 C CA . ARG A 1 116 ? -9.666 -11.442 -4.075 1.00 94.50 116 ARG A CA 1
ATOM 835 C C . ARG A 1 116 ? -9.663 -10.424 -2.944 1.00 94.50 116 ARG A C 1
ATOM 837 O O . ARG A 1 116 ? -8.613 -10.034 -2.445 1.00 94.50 116 ARG A O 1
ATOM 844 N N . VAL A 1 117 ? -10.854 -10.094 -2.456 1.00 95.38 117 VAL A N 1
ATOM 845 C CA . VAL A 1 117 ? -11.040 -9.184 -1.319 1.00 95.38 117 VAL A CA 1
ATOM 846 C C . VAL A 1 117 ? -11.490 -9.962 -0.086 1.00 95.38 117 VAL A C 1
ATOM 848 O O . VAL A 1 117 ? -12.552 -10.586 -0.087 1.00 95.38 117 VAL A O 1
ATOM 851 N N . VAL A 1 118 ? -10.697 -9.908 0.981 1.00 94.88 118 VAL A N 1
ATOM 852 C CA . VAL A 1 118 ? -11.071 -10.410 2.306 1.00 94.88 118 VAL A CA 1
ATOM 853 C C . VAL A 1 118 ? -11.529 -9.223 3.140 1.00 94.88 118 VAL A C 1
ATOM 855 O O . VAL A 1 118 ? -10.720 -8.387 3.530 1.00 94.88 118 VAL A O 1
ATOM 858 N N . ARG A 1 119 ? -12.834 -9.157 3.415 1.00 91.44 119 ARG A N 1
ATOM 859 C CA . ARG A 1 119 ? -13.401 -8.138 4.302 1.00 91.44 119 ARG A CA 1
ATOM 860 C C . ARG A 1 119 ? -13.472 -8.670 5.719 1.00 91.44 119 ARG A C 1
ATOM 862 O O . ARG A 1 119 ? -14.233 -9.612 5.964 1.00 91.44 119 ARG A O 1
ATOM 869 N N . HIS A 1 120 ? -12.728 -8.075 6.646 1.00 81.94 120 HIS A N 1
ATOM 870 C CA . HIS A 1 120 ? -12.837 -8.468 8.045 1.00 81.94 120 HIS A CA 1
ATOM 871 C C . HIS A 1 120 ? -14.128 -7.872 8.613 1.00 81.94 120 HIS A C 1
ATOM 873 O O . HIS A 1 120 ? -14.205 -6.711 9.001 1.00 81.94 120 HIS A O 1
ATOM 879 N N . ARG A 1 121 ? -15.211 -8.658 8.631 1.00 69.38 121 ARG A N 1
ATOM 880 C CA . ARG A 1 121 ? -16.399 -8.265 9.396 1.00 69.38 121 ARG A CA 1
ATOM 881 C C . ARG A 1 121 ? -15.961 -8.175 10.854 1.00 69.38 121 ARG A C 1
ATOM 883 O O . ARG A 1 121 ? -15.304 -9.101 11.333 1.00 69.38 121 ARG A O 1
ATOM 890 N N . ARG A 1 122 ? -16.300 -7.082 11.554 1.00 57.22 122 ARG A N 1
ATOM 891 C CA . ARG A 1 122 ? -16.167 -7.047 13.018 1.00 57.22 122 ARG A CA 1
ATOM 892 C C . ARG A 1 122 ? -16.736 -8.354 13.542 1.00 57.22 122 ARG A C 1
ATOM 894 O O . ARG A 1 122 ? -17.846 -8.729 13.150 1.00 57.22 122 ARG A O 1
ATOM 901 N N . GLY A 1 123 ? -15.938 -9.057 14.341 1.00 48.56 123 GLY A N 1
ATOM 902 C CA . GLY A 1 123 ? -16.355 -10.300 14.955 1.00 48.56 123 GLY A CA 1
ATOM 903 C C . GLY A 1 123 ? -17.746 -10.104 15.534 1.00 48.56 123 GLY A C 1
ATOM 904 O O . GLY A 1 123 ? -17.983 -9.197 16.332 1.00 48.56 123 GLY A O 1
ATOM 905 N N . ARG A 1 124 ? -18.684 -10.943 15.102 1.00 47.69 124 ARG A N 1
ATOM 906 C CA . ARG A 1 124 ? -19.817 -11.277 15.945 1.00 47.69 124 ARG A CA 1
ATOM 907 C C . ARG A 1 124 ? -19.172 -11.864 17.196 1.00 47.69 124 ARG A C 1
ATOM 909 O O . ARG A 1 124 ? -18.702 -12.996 17.150 1.00 47.69 124 ARG A O 1
ATOM 916 N N . VAL A 1 125 ? -19.046 -11.068 18.255 1.00 52.38 125 VAL A N 1
ATOM 917 C CA . VAL A 1 125 ? -18.762 -11.603 19.584 1.00 52.38 125 VAL A CA 1
ATOM 918 C C . VAL A 1 125 ? -19.941 -12.524 19.863 1.00 52.38 125 VAL A C 1
ATOM 920 O O . VAL A 1 125 ? -21.054 -12.062 20.103 1.00 52.38 125 VAL A O 1
ATOM 923 N N . LEU A 1 126 ? -19.744 -13.830 19.695 1.00 47.69 126 LEU A N 1
ATOM 924 C CA . LEU A 1 126 ? -20.636 -14.806 20.293 1.00 47.69 126 LEU A CA 1
ATOM 925 C C . LEU A 1 126 ? -20.290 -14.777 21.779 1.00 47.69 126 LEU A C 1
ATOM 927 O O . LEU A 1 126 ? -19.377 -15.462 22.223 1.00 47.69 126 LEU A O 1
ATOM 931 N N . SER A 1 127 ? -20.954 -13.889 22.515 1.00 45.16 127 SER A N 1
ATOM 932 C CA . SER A 1 127 ? -21.036 -13.986 23.965 1.00 45.16 127 SER A CA 1
ATOM 933 C C . SER A 1 127 ? -21.808 -15.268 24.289 1.00 45.16 127 SER A C 1
ATOM 935 O O . SER A 1 127 ? -22.991 -15.362 23.945 1.00 45.16 127 SER A O 1
ATOM 937 N N . GLN A 1 128 ? -21.128 -16.247 24.882 1.00 48.88 128 GLN A N 1
ATOM 938 C CA . GLN A 1 128 ? -21.743 -17.278 25.719 1.00 48.88 128 GLN A CA 1
ATOM 939 C C . GLN A 1 128 ? -21.490 -16.911 27.175 1.00 48.88 128 GLN A C 1
ATOM 941 O O . GLN A 1 128 ? -20.393 -16.368 27.443 1.00 48.88 128 GLN A O 1
#

Foldseek 3Di:
DEEDEADDAEEADDDPDDPVVQPDDAYEYEHEEHEYEADAESHAEYQYHDAAYEYEHAYYQEEYEEEPHHDEYEYEQHHYEYEYEAPHPYEYEAHNYPDAYEYEHEPRYHYDRHPHYDHPDDDPPPDD